Protein AF-A0A5K1FKT2-F1 (afdb_monomer_lite)

Radius of gyration: 9.19 Å; chains: 1; bounding box: 24×17×21 Å

InterPro domains:
  IPR003656 Zinc finger, BED-type [PF02892] (3-38)

Sequence (38 aa):
MSDPAWKWCERVNPKDRLKVKCNYCKQIISRGISRFKH

Foldseek 3Di:
DPLVLCVQWDAPDPVQQQWIQGNVVRDIGRGHSPVSPD

Organism: NCBI:txid210225

Secondary structure (DSSP, 8-state):
---THHHHEEES-SS-TT-EEETTT--EESS-GGGG--

pLDDT: mean 79.13, std 9.91, range [46.88, 89.06]

Structure (mmCIF, N/CA/C/O backbone):
data_AF-A0A5K1FKT2-F1
#
_entry.id   AF-A0A5K1FKT2-F1
#
loop_
_atom_site.group_PDB
_atom_site.id
_atom_site.type_symbol
_atom_site.label_atom_id
_atom_site.label_alt_id
_atom_site.label_comp_id
_atom_site.label_asym_id
_atom_site.label_entity_id
_atom_site.label_seq_id
_atom_site.pdbx_PDB_ins_code
_atom_site.Cartn_x
_atom_site.Cartn_y
_atom_site.Cartn_z
_atom_site.occupancy
_atom_site.B_iso_or_equiv
_atom_site.auth_seq_id
_atom_site.auth_comp_id
_atom_site.auth_asym_id
_atom_site.auth_atom_id
_atom_site.pdbx_PDB_model_num
ATOM 1 N N . MET A 1 1 ? 17.100 0.066 -7.002 1.00 46.88 1 MET A N 1
ATOM 2 C CA . MET A 1 1 ? 15.838 -0.088 -7.754 1.00 46.88 1 MET A CA 1
ATOM 3 C C . MET A 1 1 ? 14.705 0.321 -6.834 1.00 46.88 1 MET A C 1
ATOM 5 O O . MET A 1 1 ? 14.51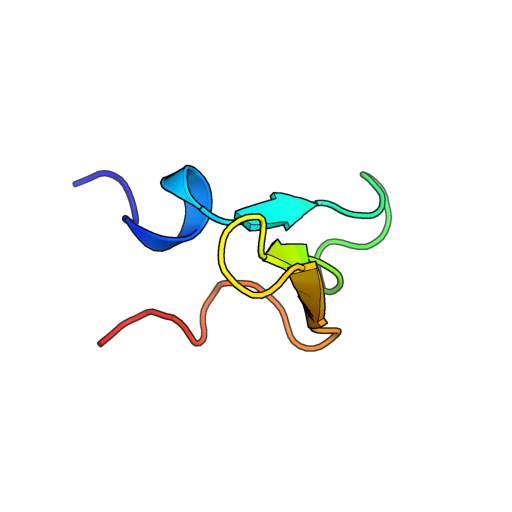0 -0.337 -5.823 1.00 46.88 1 MET A O 1
ATOM 9 N N . SER A 1 2 ? 14.060 1.458 -7.096 1.00 55.34 2 SER A N 1
ATOM 10 C CA . SER A 1 2 ? 12.942 1.931 -6.274 1.00 55.34 2 SER A CA 1
ATOM 11 C C . SER A 1 2 ? 11.785 0.946 -6.381 1.00 55.34 2 SER A C 1
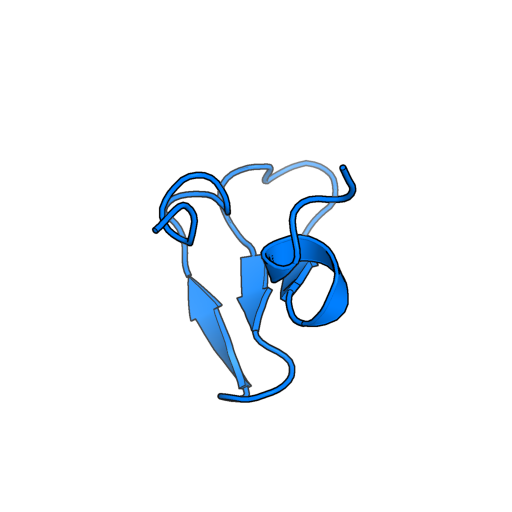ATOM 13 O O . SER A 1 2 ? 11.325 0.690 -7.490 1.00 55.34 2 SER A O 1
ATOM 15 N N . ASP A 1 3 ? 11.342 0.395 -5.249 1.00 65.31 3 ASP A N 1
ATOM 16 C CA . ASP A 1 3 ? 10.154 -0.458 -5.162 1.00 65.31 3 ASP A CA 1
ATOM 17 C C . ASP A 1 3 ? 8.973 0.258 -5.857 1.00 65.31 3 ASP A C 1
ATOM 19 O O . ASP A 1 3 ? 8.492 1.275 -5.342 1.00 65.31 3 ASP A O 1
ATOM 23 N N . PRO A 1 4 ? 8.494 -0.227 -7.022 1.00 71.75 4 PRO A N 1
ATOM 24 C CA . PRO A 1 4 ? 7.473 0.462 -7.818 1.00 71.75 4 PRO A CA 1
ATOM 25 C C . PRO A 1 4 ? 6.160 0.626 -7.048 1.00 71.75 4 PRO A C 1
ATOM 27 O O . PRO A 1 4 ? 5.388 1.545 -7.312 1.00 71.75 4 PRO A O 1
ATOM 30 N N . ALA A 1 5 ? 5.939 -0.211 -6.035 1.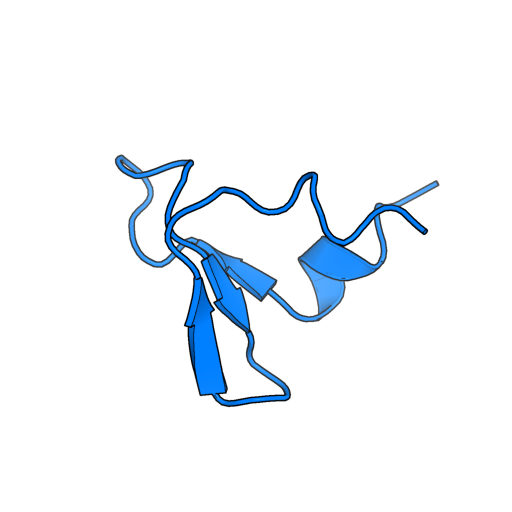00 75.38 5 ALA A N 1
ATOM 31 C CA . ALA A 1 5 ? 4.800 -0.138 -5.141 1.00 75.38 5 ALA A CA 1
ATOM 32 C C . ALA A 1 5 ? 4.695 1.205 -4.398 1.00 75.38 5 ALA A C 1
ATOM 34 O O . ALA A 1 5 ? 3.593 1.735 -4.273 1.00 75.38 5 ALA A O 1
ATOM 35 N N . TRP A 1 6 ? 5.814 1.790 -3.946 1.00 81.31 6 TRP A N 1
ATOM 36 C CA . TRP A 1 6 ? 5.812 3.078 -3.228 1.00 81.31 6 TRP A CA 1
ATOM 37 C C . TRP A 1 6 ? 5.473 4.267 -4.132 1.00 81.31 6 TRP A C 1
ATOM 39 O O . TRP A 1 6 ? 5.084 5.315 -3.631 1.00 81.31 6 TRP A O 1
ATOM 49 N N . LYS A 1 7 ? 5.568 4.114 -5.460 1.00 83.88 7 LYS A N 1
ATOM 50 C CA . LYS A 1 7 ? 5.119 5.141 -6.413 1.00 83.88 7 LYS A CA 1
ATOM 51 C C . LYS A 1 7 ? 3.595 5.285 -6.420 1.00 83.88 7 LYS A C 1
ATOM 53 O O . LYS A 1 7 ? 3.077 6.359 -6.702 1.00 83.88 7 LYS A O 1
ATOM 58 N N . TRP A 1 8 ? 2.888 4.198 -6.118 1.00 83.12 8 TRP A N 1
ATOM 59 C CA . TRP A 1 8 ? 1.428 4.123 -6.185 1.00 83.12 8 TRP A CA 1
ATOM 60 C C . TRP A 1 8 ? 0.769 3.983 -4.822 1.00 83.12 8 TRP A C 1
ATOM 62 O O . TRP A 1 8 ? -0.448 4.112 -4.731 1.00 83.12 8 TRP A O 1
ATOM 72 N N . CYS A 1 9 ? 1.539 3.699 -3.775 1.00 86.19 9 CYS A N 1
ATOM 73 C CA . CYS A 1 9 ? 1.021 3.508 -2.434 1.00 86.19 9 CYS A CA 1
ATOM 74 C C . CYS A 1 9 ? 1.649 4.498 -1.462 1.00 86.19 9 CYS A C 1
ATOM 76 O O . CYS A 1 9 ? 2.866 4.643 -1.397 1.00 86.19 9 CYS A O 1
ATOM 78 N N . GLU A 1 10 ? 0.808 5.093 -0.632 1.00 87.81 10 GLU A N 1
ATOM 79 C CA . GLU A 1 10 ? 1.214 5.996 0.437 1.00 87.81 10 GLU A CA 1
ATOM 80 C C . GLU A 1 10 ? 0.880 5.379 1.791 1.00 87.81 10 GLU A C 1
ATOM 82 O O . GLU A 1 10 ? -0.042 4.570 1.920 1.00 87.81 10 GLU A O 1
ATOM 87 N N . ARG A 1 11 ? 1.625 5.741 2.838 1.00 86.88 11 ARG A N 1
ATOM 88 C CA . ARG A 1 11 ? 1.262 5.311 4.194 1.00 86.88 11 ARG A CA 1
ATOM 89 C C . ARG A 1 11 ? -0.004 6.036 4.621 1.00 86.88 11 ARG A C 1
ATOM 91 O O . ARG A 1 11 ? -0.077 7.253 4.518 1.00 86.88 11 ARG A O 1
ATOM 98 N N . VAL A 1 12 ? -0.968 5.290 5.157 1.00 86.81 12 VAL A N 1
ATOM 99 C CA . VAL A 1 12 ? -2.189 5.887 5.723 1.00 86.81 12 VAL A CA 1
ATOM 100 C C . VAL A 1 12 ? -1.861 6.665 6.989 1.00 86.81 12 VAL A C 1
ATOM 102 O O . VAL A 1 12 ? -2.431 7.717 7.245 1.00 86.81 12 VAL A O 1
ATOM 105 N N . ASN A 1 13 ? -0.941 6.135 7.793 1.00 83.38 13 ASN A N 1
ATOM 106 C CA . ASN A 1 13 ? -0.514 6.760 9.030 1.00 83.38 13 ASN A CA 1
ATOM 107 C C . ASN A 1 13 ? 0.991 6.507 9.213 1.00 83.38 13 ASN A C 1
ATOM 109 O O . ASN A 1 13 ? 1.432 5.364 9.073 1.00 83.38 13 ASN A O 1
ATOM 113 N N . PRO A 1 14 ? 1.803 7.529 9.532 1.00 78.06 14 PRO A N 1
ATOM 114 C CA . PRO A 1 14 ? 3.234 7.355 9.780 1.00 78.06 14 PRO A CA 1
ATOM 115 C C . PRO A 1 14 ? 3.555 6.371 10.918 1.00 78.06 14 PRO A C 1
ATOM 117 O O . PRO A 1 14 ? 4.617 5.744 10.881 1.00 78.06 14 PRO A O 1
ATOM 120 N N . LYS A 1 15 ? 2.647 6.185 11.891 1.00 82.06 15 LYS A N 1
ATOM 121 C CA . LYS A 1 15 ? 2.787 5.170 12.954 1.00 82.06 15 LYS A CA 1
ATOM 122 C C . LYS A 1 15 ? 2.449 3.751 12.474 1.00 82.06 15 LYS A C 1
ATOM 124 O O . LYS A 1 15 ? 3.129 2.803 12.861 1.00 82.06 15 LYS A O 1
ATOM 129 N N . ASP A 1 16 ? 1.464 3.598 11.586 1.00 80.31 16 ASP A N 1
ATOM 130 C CA . ASP A 1 16 ? 1.053 2.297 11.041 1.00 80.31 16 ASP A CA 1
ATOM 131 C C . ASP A 1 16 ? 1.816 1.962 9.755 1.00 80.31 16 ASP A C 1
ATOM 133 O O . ASP A 1 16 ? 1.330 2.148 8.639 1.00 80.31 16 ASP A O 1
ATOM 137 N N . ARG A 1 17 ? 3.004 1.365 9.895 1.00 77.19 17 ARG A N 1
ATOM 138 C CA . ARG A 1 17 ? 3.804 0.886 8.745 1.00 77.19 17 ARG A CA 1
ATOM 139 C C . ARG A 1 17 ? 3.117 -0.220 7.932 1.00 77.19 17 ARG A C 1
ATOM 141 O O . ARG A 1 17 ? 3.528 -0.503 6.809 1.00 77.19 17 ARG A O 1
ATOM 148 N N . LEU A 1 18 ? 2.091 -0.847 8.504 1.00 83.44 18 LEU A N 1
ATOM 149 C CA . LEU A 1 18 ? 1.324 -1.922 7.884 1.00 83.44 18 LEU A CA 1
ATOM 150 C C . LEU A 1 18 ? 0.156 -1.404 7.037 1.00 83.44 18 LEU A C 1
ATOM 152 O O . LEU A 1 18 ? -0.306 -2.127 6.159 1.00 83.44 18 LEU A O 1
ATOM 156 N N . LYS A 1 19 ? -0.315 -0.171 7.261 1.00 88.12 19 LYS A N 1
ATOM 157 C CA . LYS A 1 19 ? -1.434 0.399 6.505 1.00 88.12 19 LYS A CA 1
ATOM 158 C C . LYS A 1 19 ? -0.923 1.294 5.387 1.00 88.12 19 LYS A C 1
ATOM 160 O O . LYS A 1 19 ? -0.405 2.385 5.625 1.00 88.12 19 LYS A O 1
ATOM 165 N N . VAL A 1 20 ? -1.132 0.847 4.159 1.00 89.06 20 VAL A N 1
ATOM 166 C CA . VAL A 1 20 ? -0.856 1.623 2.953 1.00 89.06 20 VAL A CA 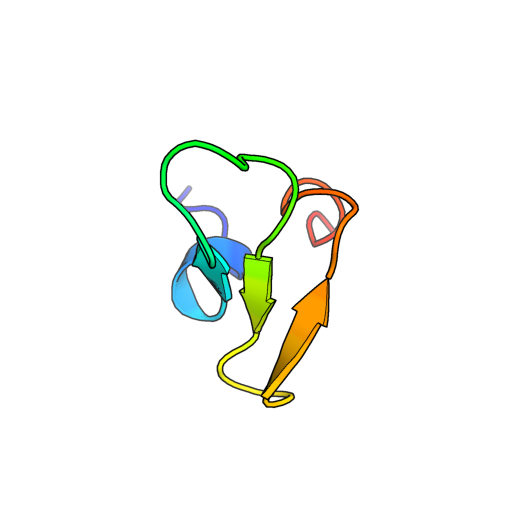1
ATOM 167 C C . VAL A 1 20 ? -2.136 1.831 2.160 1.00 89.06 20 VAL A C 1
ATOM 169 O O . VAL A 1 20 ? -2.957 0.927 2.033 1.00 89.06 20 VAL A O 1
ATOM 172 N N . LYS A 1 21 ? -2.325 3.041 1.649 1.00 88.62 21 LYS A N 1
ATOM 173 C CA . LYS A 1 21 ? -3.385 3.378 0.710 1.00 88.62 21 LYS A CA 1
ATOM 174 C C . LYS A 1 21 ? -2.809 3.286 -0.690 1.00 88.62 21 LYS A C 1
ATOM 176 O O . LYS A 1 21 ? -1.814 3.937 -0.983 1.00 88.62 21 LYS A O 1
ATOM 181 N N . CYS A 1 22 ? -3.442 2.498 -1.546 1.00 87.25 22 CYS A N 1
ATOM 182 C CA . CYS A 1 22 ? -3.139 2.477 -2.968 1.00 87.25 22 CYS A CA 1
ATOM 183 C C . CYS A 1 22 ? -3.851 3.656 -3.641 1.00 87.25 22 CYS A C 1
ATOM 185 O O . CYS A 1 22 ? -5.075 3.737 -3.588 1.00 87.25 22 CYS A O 1
ATOM 187 N N . ASN A 1 23 ? -3.119 4.558 -4.287 1.00 84.88 23 ASN A N 1
ATOM 188 C CA . ASN A 1 23 ? -3.681 5.692 -5.023 1.00 84.88 23 ASN A CA 1
ATOM 189 C C . ASN A 1 23 ? -4.308 5.288 -6.360 1.00 84.88 23 ASN A C 1
ATOM 191 O O . ASN A 1 23 ? -5.188 5.989 -6.847 1.00 84.88 23 ASN A O 1
ATOM 195 N N . TYR A 1 24 ? -3.918 4.136 -6.911 1.00 83.75 24 TYR A N 1
ATOM 196 C CA . TYR A 1 24 ? -4.526 3.576 -8.117 1.00 83.75 24 TYR A CA 1
ATOM 197 C C . TYR A 1 24 ? -5.909 2.965 -7.821 1.00 83.75 24 TYR A C 1
ATOM 199 O O . TYR A 1 24 ? -6.916 3.409 -8.363 1.00 83.75 24 TYR A O 1
ATOM 207 N N . CYS A 1 25 ? -5.984 2.011 -6.884 1.00 84.44 25 CYS A N 1
ATOM 208 C CA . CYS A 1 25 ? -7.240 1.334 -6.518 1.00 84.44 25 CYS A CA 1
ATOM 209 C C . CYS A 1 25 ? -8.080 2.094 -5.476 1.00 84.44 25 CYS A C 1
ATOM 211 O O . CYS A 1 25 ? -9.190 1.675 -5.163 1.00 84.44 25 CYS A O 1
ATOM 213 N N . LYS A 1 26 ? -7.528 3.147 -4.857 1.00 85.50 26 LYS A N 1
ATOM 214 C CA . LYS A 1 26 ? -8.093 3.873 -3.699 1.00 85.50 26 LYS A CA 1
ATOM 215 C C . LYS A 1 26 ? -8.406 2.997 -2.473 1.00 85.50 26 LYS A C 1
ATOM 217 O O . LYS A 1 26 ? -9.097 3.441 -1.560 1.00 85.50 26 LYS A O 1
ATOM 222 N N . GLN A 1 27 ? -7.865 1.781 -2.416 1.00 87.25 27 GLN A N 1
ATOM 223 C CA . GLN A 1 27 ? -8.068 0.832 -1.319 1.00 87.25 27 GLN A CA 1
ATOM 224 C C . GLN A 1 27 ? -7.006 0.976 -0.225 1.00 87.25 27 GLN A C 1
ATOM 226 O O . GLN A 1 27 ? -5.844 1.282 -0.501 1.00 87.25 27 GLN A O 1
ATOM 231 N N . ILE A 1 28 ? -7.405 0.702 1.020 1.00 87.75 28 ILE A N 1
ATOM 232 C CA . ILE A 1 28 ? -6.507 0.639 2.177 1.00 87.75 28 ILE A CA 1
ATOM 233 C C . ILE A 1 28 ? -6.132 -0.819 2.435 1.00 87.75 28 ILE A C 1
ATOM 235 O O . ILE A 1 28 ? -6.989 -1.665 2.676 1.00 87.75 28 ILE A O 1
ATOM 239 N N . ILE A 1 29 ? -4.835 -1.101 2.428 1.00 86.75 29 ILE A N 1
ATOM 240 C CA . ILE A 1 29 ? -4.266 -2.428 2.639 1.00 86.75 29 ILE A CA 1
ATOM 241 C C . ILE A 1 29 ? -3.513 -2.406 3.961 1.00 86.75 29 ILE A C 1
ATOM 243 O O . ILE A 1 29 ? -2.576 -1.636 4.138 1.00 86.75 29 ILE A O 1
ATOM 247 N N . SER A 1 30 ? -3.916 -3.265 4.896 1.00 83.62 30 SER A N 1
ATOM 248 C CA . SER A 1 30 ? -3.416 -3.302 6.278 1.00 83.62 30 SER A CA 1
ATOM 249 C C . SER A 1 30 ? -2.248 -4.265 6.516 1.00 83.62 30 SER A C 1
ATOM 2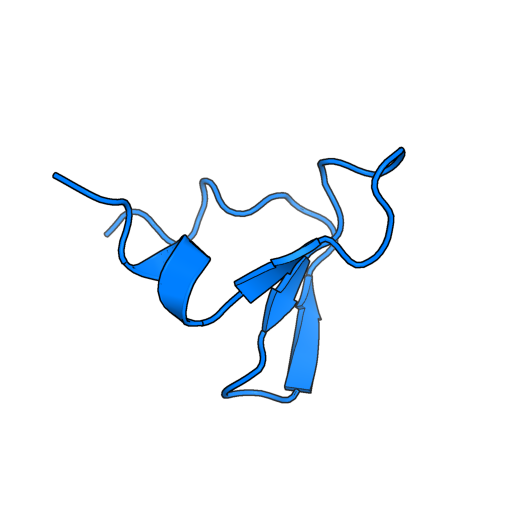51 O O . SER A 1 30 ? -1.911 -4.548 7.662 1.00 83.62 30 SER A O 1
ATOM 253 N N . ARG A 1 31 ? -1.639 -4.808 5.455 1.00 79.25 31 ARG A N 1
ATOM 254 C CA . ARG A 1 31 ? -0.657 -5.905 5.542 1.00 79.25 31 ARG A CA 1
ATOM 255 C C . ARG A 1 31 ? 0.746 -5.527 5.034 1.00 79.25 31 ARG A 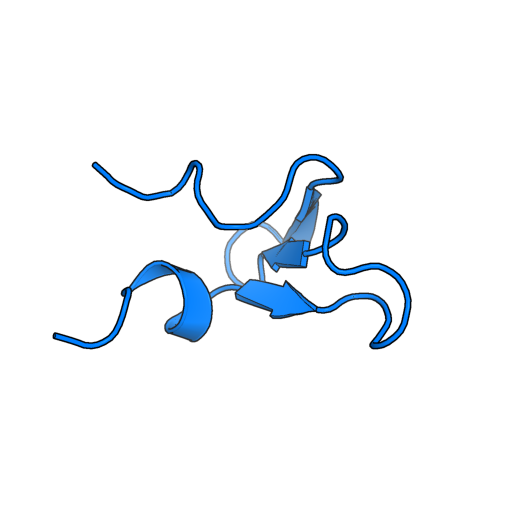C 1
ATOM 257 O O . ARG A 1 31 ? 1.567 -6.406 4.793 1.00 79.25 31 ARG A O 1
ATOM 264 N N . GLY A 1 32 ? 1.024 -4.230 4.912 1.00 77.31 32 GLY A N 1
ATOM 265 C CA . GLY A 1 32 ? 2.305 -3.665 4.481 1.00 77.31 32 GLY A CA 1
ATOM 266 C C . GLY A 1 32 ? 2.497 -3.668 2.964 1.00 77.31 32 GLY A C 1
ATOM 267 O O . GLY A 1 32 ? 1.824 -4.387 2.231 1.00 77.31 32 GLY A O 1
ATOM 268 N N . ILE A 1 33 ? 3.433 -2.848 2.483 1.00 78.69 33 ILE A N 1
ATOM 269 C CA . ILE A 1 33 ? 3.704 -2.697 1.045 1.00 78.69 33 ILE A CA 1
ATOM 270 C C . ILE A 1 33 ? 4.558 -3.831 0.456 1.00 78.69 33 ILE A C 1
ATOM 272 O O . ILE A 1 33 ? 4.602 -4.017 -0.754 1.00 78.69 33 ILE A O 1
ATOM 276 N N . SER A 1 34 ? 5.220 -4.623 1.303 1.00 75.25 34 SER A N 1
ATOM 277 C CA . SER A 1 34 ? 6.170 -5.675 0.910 1.00 75.25 34 SER A CA 1
ATOM 278 C C . SER A 1 34 ? 5.566 -6.779 0.031 1.00 75.25 34 SER A C 1
ATOM 280 O O . SER A 1 34 ? 6.291 -7.623 -0.477 1.00 75.25 34 SER A O 1
ATOM 282 N N . ARG A 1 35 ? 4.240 -6.786 -0.129 1.00 71.94 35 ARG A N 1
ATOM 283 C CA . ARG A 1 35 ? 3.450 -7.799 -0.850 1.00 71.94 35 ARG A CA 1
ATOM 284 C C . ARG A 1 35 ? 3.230 -7.437 -2.312 1.00 71.94 35 ARG A C 1
ATOM 286 O O . ARG A 1 35 ? 2.796 -8.271 -3.088 1.00 71.94 35 ARG A O 1
ATOM 293 N N . PHE A 1 36 ? 3.539 -6.195 -2.663 1.00 72.00 36 PHE A N 1
ATOM 294 C CA . PHE A 1 36 ? 3.573 -5.717 -4.036 1.00 72.00 36 PHE A CA 1
ATOM 295 C C . PHE A 1 36 ? 4.901 -6.041 -4.736 1.00 72.00 36 PHE A C 1
ATOM 297 O O . PHE A 1 36 ? 5.146 -5.544 -5.829 1.00 72.00 36 PHE A O 1
ATOM 304 N N . LYS A 1 37 ? 5.766 -6.848 -4.104 1.00 63.00 37 LYS A N 1
ATOM 305 C CA . LYS A 1 37 ? 6.961 -7.412 -4.730 1.00 63.00 37 LYS A CA 1
ATOM 306 C C . LYS A 1 37 ? 6.570 -8.646 -5.547 1.00 63.00 37 LYS A C 1
ATOM 308 O O . LYS A 1 37 ? 6.521 -9.746 -5.000 1.00 63.00 37 LYS A O 1
ATOM 313 N N . HIS A 1 38 ? 6.283 -8.450 -6.829 1.00 57.41 38 HIS A N 1
ATOM 314 C CA . HIS A 1 38 ? 6.382 -9.482 -7.859 1.00 57.41 38 HIS A CA 1
ATOM 315 C C . HIS A 1 38 ? 6.817 -8.826 -9.165 1.00 57.41 38 HIS A C 1
ATOM 317 O O . HIS A 1 38 ? 6.281 -7.732 -9.460 1.00 57.41 38 HIS A O 1
#